Protein AF-A0A453HMC5-F1 (afdb_monomer_lite)

Radius of gyration: 31.73 Å; chains: 1; bounding box: 63×21×101 Å

InterPro domains:
  IPR004320 Protein BPS1, chloroplastic [PF03087] (69-125)

Organism: Aegilops tauschii subsp. strangulata (NCBI:txid200361)

Foldseek 3Di:
DDDPPPVVVVVVVVVVVVVVVLVVPLPPDDDDDDPPPPPDDQPPLNVLVVVLCVQCPDPPQDPVSVVVSVVSVVVSVVVVVVVCPDVVVCVVVVVVVVVVVVVVVSVVVSVVVVVVVVVVVVVVVD

Secondary structure (DSSP, 8-state):
-----HHHHHHHHHHHHHHHHHHHHS------PPP-----S--HHHHHHHHHHHHHT-TT--HHHHHHHHHHHHHHHHHHHHHHHSHHHHHHHHHHHHHHHHHHHHHHHHHHHHHHHHHHHHHHT-

Structure (mmCIF, N/CA/C/O backbone):
data_AF-A0A453HMC5-F1
#
_entry.id   AF-A0A453HMC5-F1
#
loop_
_atom_site.group_PDB
_atom_site.id
_atom_site.type_symbol
_atom_site.label_atom_id
_atom_site.label_alt_id
_atom_site.label_comp_id
_atom_site.label_asym_id
_atom_site.label_entity_id
_atom_site.label_seq_id
_atom_site.pdbx_PDB_ins_code
_atom_site.Cartn_x
_atom_site.Cartn_y
_atom_site.Cartn_z
_atom_site.occupancy
_atom_site.B_iso_or_eq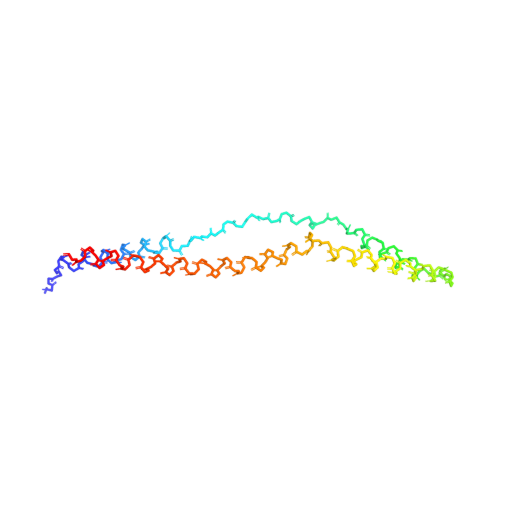uiv
_atom_site.auth_seq_id
_atom_site.auth_comp_id
_atom_site.auth_asym_id
_atom_site.auth_atom_id
_atom_site.pdbx_PDB_model_num
ATOM 1 N N . CYS A 1 1 ? -5.272 -11.423 75.344 1.00 33.03 1 CYS A N 1
ATOM 2 C CA . CYS A 1 1 ? -5.968 -12.220 74.315 1.00 33.03 1 CYS A CA 1
ATOM 3 C C . CYS A 1 1 ? -6.991 -11.338 73.609 1.00 33.03 1 CYS A C 1
ATOM 5 O O . CYS A 1 1 ? -8.033 -11.097 74.206 1.00 33.03 1 CYS A O 1
ATOM 7 N N . PRO A 1 2 ? -6.722 -10.794 72.411 1.00 40.19 2 PRO A N 1
ATOM 8 C CA . PRO A 1 2 ? -7.767 -10.154 71.633 1.00 40.19 2 PRO A CA 1
ATOM 9 C C . PRO A 1 2 ? -8.542 -11.243 70.887 1.00 40.19 2 PRO A C 1
ATOM 11 O O . PRO A 1 2 ? -7.987 -12.004 70.096 1.00 40.19 2 PRO A O 1
ATOM 14 N N . SER A 1 3 ? -9.824 -11.350 71.208 1.00 39.25 3 SER A N 1
ATOM 15 C CA . SER A 1 3 ? -10.801 -12.182 70.520 1.00 39.25 3 SER A CA 1
ATOM 16 C C . SER A 1 3 ? -11.011 -11.641 69.107 1.00 39.25 3 SER A C 1
ATOM 18 O O . SER A 1 3 ? -11.716 -10.650 68.917 1.00 39.25 3 SER A O 1
ATOM 20 N N . PHE A 1 4 ? -10.387 -12.277 68.116 1.00 41.31 4 PHE A N 1
ATOM 21 C CA . PHE A 1 4 ? -10.741 -12.078 66.715 1.00 41.31 4 PHE A CA 1
ATOM 22 C C . PHE A 1 4 ? -12.155 -12.623 66.501 1.00 41.31 4 PHE A C 1
ATOM 24 O O . PHE A 1 4 ? -12.376 -13.832 66.452 1.00 41.31 4 PHE A O 1
ATOM 31 N N . SER A 1 5 ? -13.128 -11.717 66.440 1.00 40.84 5 SER A N 1
ATOM 32 C CA . SER A 1 5 ? -14.513 -12.039 66.122 1.00 40.84 5 SER A CA 1
ATOM 33 C C . SER A 1 5 ? -14.594 -12.657 64.720 1.00 40.84 5 SER A C 1
ATOM 35 O O . SER A 1 5 ? -14.326 -11.997 63.717 1.00 40.84 5 SER A O 1
ATOM 37 N N . LEU A 1 6 ? -15.019 -13.923 64.670 1.00 43.66 6 LEU A N 1
ATOM 38 C CA . LEU A 1 6 ? -15.327 -14.728 63.480 1.00 43.66 6 LEU A CA 1
ATOM 39 C C . LEU A 1 6 ? -16.072 -13.988 62.332 1.00 43.66 6 LEU A C 1
ATOM 41 O O . LEU A 1 6 ? -15.731 -14.238 61.174 1.00 43.66 6 LEU A O 1
ATOM 45 N N . PRO A 1 7 ? -17.018 -13.051 62.580 1.00 50.06 7 PRO A N 1
ATOM 46 C CA . PRO A 1 7 ? -17.697 -12.325 61.496 1.00 50.06 7 PRO A CA 1
ATOM 47 C C . PRO A 1 7 ? -16.800 -11.391 60.662 1.00 50.06 7 PRO A C 1
ATOM 49 O O . PRO A 1 7 ? -17.154 -11.074 59.525 1.00 50.06 7 PRO A O 1
ATOM 52 N N . SER A 1 8 ? -15.645 -10.956 61.175 1.00 42.94 8 SER A N 1
ATOM 53 C CA . SER A 1 8 ? -14.730 -10.082 60.421 1.00 42.94 8 SER A CA 1
ATOM 54 C C . SER A 1 8 ? -13.989 -10.848 59.324 1.00 42.94 8 SER A C 1
ATOM 56 O O . SER A 1 8 ? -13.841 -10.349 58.212 1.00 42.94 8 SER A O 1
ATOM 58 N N . LEU A 1 9 ? -13.615 -12.101 59.605 1.00 43.31 9 LEU A N 1
ATOM 59 C CA . LEU A 1 9 ? -12.899 -12.958 58.661 1.00 43.31 9 LEU A CA 1
ATOM 60 C C . LEU A 1 9 ? -13.786 -13.339 57.463 1.00 43.31 9 LEU A C 1
ATOM 62 O O . LEU A 1 9 ? -13.317 -13.379 56.333 1.00 43.31 9 LEU A O 1
ATOM 66 N N . GLN A 1 10 ? -15.086 -13.565 57.688 1.00 48.84 10 GLN A N 1
ATOM 67 C CA . GLN A 1 10 ? -16.043 -13.869 56.615 1.00 48.84 10 GLN A CA 1
ATOM 68 C C . GLN A 1 10 ? -16.266 -12.687 55.666 1.00 48.84 10 GLN A C 1
ATOM 70 O O . GLN A 1 10 ? -16.338 -12.897 54.457 1.00 48.84 10 GLN A O 1
ATOM 75 N N . LYS A 1 11 ? -16.331 -11.450 56.179 1.00 53.09 11 LYS A N 1
ATOM 76 C CA . LYS A 1 11 ? -16.419 -10.248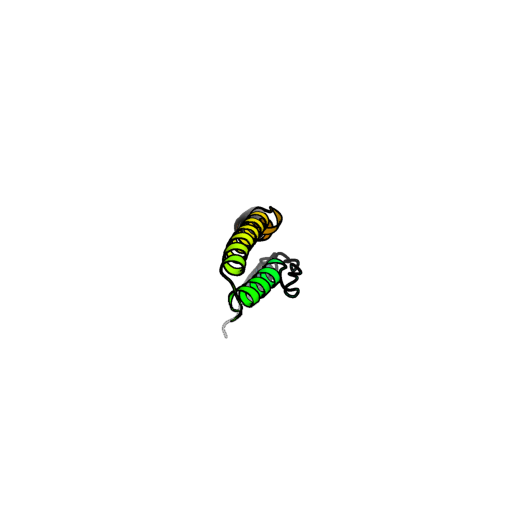 55.331 1.00 53.09 11 LYS A CA 1
ATOM 77 C C . LYS A 1 11 ? -15.175 -10.070 54.467 1.00 53.09 11 LYS A C 1
ATOM 79 O O . LYS A 1 11 ? -15.291 -9.743 53.290 1.00 53.09 11 LYS A O 1
ATOM 84 N N . GLU A 1 12 ? -14.004 -10.324 55.038 1.00 42.44 12 GLU A N 1
ATOM 85 C CA . GLU A 1 12 ? -12.728 -10.188 54.338 1.00 42.44 12 GLU A CA 1
ATOM 86 C C . GLU A 1 12 ? -12.549 -11.276 53.269 1.00 42.44 12 GLU A C 1
ATOM 88 O O . GLU A 1 12 ? -12.167 -10.971 52.143 1.00 42.44 12 GLU A O 1
ATOM 93 N N . ILE A 1 13 ? -12.951 -12.520 53.562 1.00 52.16 13 ILE A N 1
ATOM 94 C CA . ILE A 1 13 ? -12.958 -13.632 52.597 1.00 52.16 13 ILE A CA 1
ATOM 95 C C . ILE A 1 13 ? -13.937 -13.364 51.450 1.00 52.16 13 ILE A C 1
ATOM 97 O O . ILE A 1 13 ? -13.576 -13.583 50.296 1.00 52.16 13 ILE A O 1
ATOM 101 N N . LEU A 1 14 ? -15.147 -12.864 51.726 1.00 54.09 14 LEU A N 1
ATOM 102 C CA . LEU A 1 14 ? -16.108 -12.536 50.669 1.00 54.09 14 LEU A CA 1
ATOM 103 C C . LEU A 1 14 ? -15.620 -11.380 49.794 1.00 54.09 14 LEU A C 1
ATOM 105 O O . LEU A 1 14 ? -15.704 -11.491 48.577 1.00 54.09 14 LEU A O 1
ATOM 109 N N . HIS A 1 15 ? -15.036 -10.326 50.372 1.00 54.38 15 HIS A N 1
ATOM 110 C CA . HIS A 1 15 ? -14.463 -9.220 49.598 1.00 54.38 15 HIS A CA 1
ATOM 111 C C . HIS A 1 15 ? -13.282 -9.683 48.728 1.00 54.38 15 HIS A C 1
ATOM 113 O O . HIS A 1 15 ? -13.151 -9.282 47.570 1.00 54.38 15 HIS A O 1
ATOM 119 N N . HIS A 1 16 ? -12.445 -10.585 49.251 1.00 45.53 16 HIS A N 1
ATOM 120 C CA . HIS A 1 16 ? -11.308 -11.118 48.507 1.00 45.53 16 HIS A CA 1
ATOM 121 C C . HIS A 1 16 ? -11.730 -12.098 47.400 1.00 45.53 16 HIS A C 1
ATOM 123 O O . HIS A 1 16 ? -11.128 -12.087 46.325 1.00 45.53 16 HIS A O 1
ATOM 129 N N . GLN A 1 17 ? -12.785 -12.890 47.631 1.00 45.47 17 GLN A N 1
ATOM 130 C CA . GLN A 1 17 ? -13.385 -13.802 46.648 1.00 45.47 17 GLN A CA 1
ATOM 131 C C . GLN A 1 17 ? -14.156 -13.051 45.553 1.00 45.47 17 GLN A C 1
ATOM 133 O O . GLN A 1 17 ? -14.003 -13.386 44.380 1.00 45.47 17 GLN A O 1
ATOM 138 N N . LEU A 1 18 ? -14.897 -11.990 45.898 1.00 52.06 18 LEU A N 1
ATOM 139 C CA . LEU A 1 18 ? -15.551 -11.108 44.924 1.00 52.06 18 LEU A CA 1
ATOM 140 C C . LEU A 1 18 ? -14.499 -10.408 44.053 1.00 52.06 18 LEU A C 1
ATOM 142 O O . LEU A 1 18 ? -14.562 -10.479 42.833 1.00 52.06 18 LEU A O 1
ATOM 146 N N . SER A 1 19 ? -13.453 -9.841 44.668 1.00 48.00 19 SER A N 1
ATOM 147 C CA . SER A 1 19 ? -12.324 -9.216 43.959 1.00 48.00 19 SER A CA 1
ATOM 148 C C . SER A 1 19 ? -11.549 -10.200 43.068 1.00 48.00 19 SER A C 1
ATOM 150 O O . SER A 1 19 ? -11.059 -9.824 42.001 1.00 48.00 19 SER A O 1
ATOM 152 N N . SER A 1 20 ? -11.425 -11.462 43.489 1.00 42.16 20 SER A N 1
ATOM 153 C CA . SER A 1 20 ? -10.806 -12.543 42.709 1.00 42.16 20 SER A CA 1
ATOM 154 C C . SER A 1 20 ? -11.661 -12.933 41.497 1.00 42.16 20 SER A C 1
ATOM 156 O O . SER A 1 20 ? -11.134 -13.071 40.393 1.00 42.16 20 SER A O 1
ATOM 158 N N . SER A 1 21 ? -12.981 -13.040 41.681 1.00 43.56 21 SER A N 1
ATOM 159 C CA . SER A 1 21 ? -13.931 -13.387 40.618 1.00 43.56 21 SER A CA 1
ATOM 160 C C . SER A 1 21 ? -14.127 -12.246 39.611 1.00 43.56 21 SER A C 1
ATOM 162 O O . SER A 1 21 ? -14.174 -12.506 38.412 1.00 43.56 21 SER A O 1
ATOM 164 N N . ILE A 1 22 ? -14.144 -10.989 40.074 1.00 48.75 22 ILE A N 1
ATOM 165 C CA . ILE A 1 22 ? -14.183 -9.780 39.229 1.00 48.75 22 ILE A CA 1
ATOM 166 C C . ILE A 1 22 ? -12.916 -9.691 38.367 1.00 48.75 22 ILE A C 1
ATOM 168 O O . ILE A 1 22 ? -12.990 -9.419 37.171 1.00 48.75 22 ILE A O 1
ATOM 172 N N . ARG A 1 23 ? -11.739 -10.009 38.928 1.00 43.97 23 ARG A N 1
ATOM 173 C CA . ARG A 1 23 ? -10.489 -10.045 38.147 1.00 43.97 23 ARG A CA 1
ATOM 174 C C . ARG A 1 23 ? -10.446 -11.143 37.087 1.00 43.97 23 ARG A C 1
ATOM 176 O O . ARG A 1 23 ? -9.709 -10.986 36.122 1.00 43.97 23 ARG A O 1
ATOM 183 N N . ASN A 1 24 ? -11.184 -12.239 37.264 1.00 44.53 24 ASN A N 1
ATOM 184 C CA . ASN A 1 24 ? -11.115 -13.392 36.360 1.00 44.53 24 ASN A CA 1
ATOM 185 C C . ASN A 1 24 ? -11.987 -13.244 35.102 1.00 44.53 24 ASN A C 1
ATOM 187 O O . ASN A 1 24 ? -11.752 -13.939 34.120 1.00 44.53 24 ASN A O 1
ATOM 191 N N . MET A 1 25 ? -12.964 -12.332 35.107 1.00 48.91 25 MET A N 1
ATOM 192 C CA . MET A 1 25 ? -13.873 -12.111 33.971 1.00 48.91 25 MET A CA 1
ATOM 193 C C . MET A 1 25 ? -13.553 -10.836 33.172 1.00 48.91 25 MET A C 1
ATOM 195 O O . MET A 1 25 ? -14.005 -10.703 32.040 1.00 48.91 25 MET A O 1
ATOM 199 N N . ALA A 1 26 ? -12.734 -9.930 33.715 1.00 50.16 26 ALA A N 1
ATOM 200 C CA . ALA A 1 26 ? -12.445 -8.607 33.146 1.00 50.16 26 ALA A CA 1
ATOM 201 C C . ALA A 1 26 ? -11.441 -8.598 31.974 1.00 50.16 26 ALA A C 1
ATOM 203 O O . ALA A 1 26 ? -10.830 -7.574 31.681 1.00 50.16 26 ALA A O 1
ATOM 204 N N . CYS A 1 27 ? -11.217 -9.731 31.307 1.00 50.16 27 CYS A N 1
ATOM 205 C CA . CYS A 1 27 ? -10.357 -9.772 30.129 1.00 50.16 27 CYS A CA 1
ATOM 206 C C . CYS A 1 27 ? -11.023 -10.597 29.031 1.00 50.16 27 CYS A C 1
ATOM 208 O O . CYS A 1 27 ? -10.676 -11.752 28.781 1.00 50.16 27 CYS A O 1
ATOM 210 N N . HIS A 1 28 ? -12.005 -9.995 28.360 1.00 56.66 28 HIS A N 1
ATOM 211 C CA . HIS A 1 28 ? -12.499 -10.490 27.079 1.00 56.66 28 HIS A CA 1
ATOM 212 C C . HIS A 1 28 ? -11.424 -10.259 26.009 1.00 56.66 28 HIS A C 1
ATOM 214 O O . HIS A 1 28 ? -11.503 -9.343 25.196 1.00 56.66 28 HIS A O 1
ATOM 220 N N . GLN A 1 29 ? -10.371 -11.078 26.040 1.00 62.56 29 GLN A N 1
ATOM 221 C CA . GLN A 1 29 ? -9.290 -10.991 25.073 1.00 62.56 29 GLN A CA 1
ATOM 222 C C . GLN A 1 29 ? -9.792 -11.476 23.711 1.00 62.56 29 GLN A C 1
ATOM 224 O O . GLN A 1 29 ? -10.172 -12.637 23.533 1.00 62.56 29 GLN A O 1
ATOM 229 N N . ARG A 1 30 ? -9.810 -10.567 22.736 1.00 67.38 30 ARG A N 1
ATOM 230 C CA . ARG A 1 30 ? -10.218 -10.862 21.366 1.00 67.38 30 ARG A CA 1
ATOM 231 C C . ARG A 1 30 ? -9.171 -11.772 20.722 1.00 67.38 30 ARG A C 1
ATOM 233 O O . ARG A 1 30 ? -7.985 -11.452 20.694 1.00 67.38 30 ARG A O 1
ATOM 240 N N . SER A 1 31 ? -9.5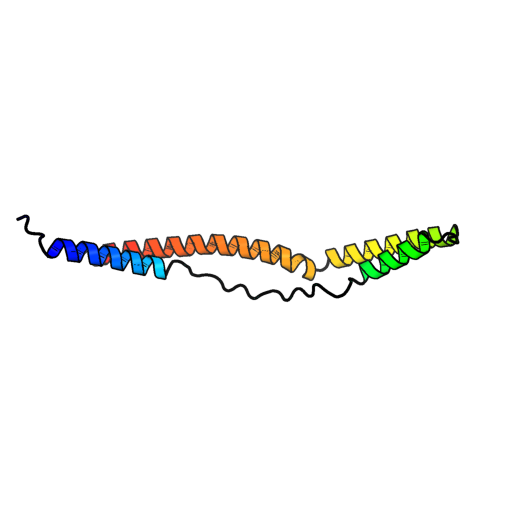84 -12.936 20.226 1.00 63.34 31 SER A N 1
ATOM 241 C CA . SER A 1 31 ? -8.672 -13.837 19.518 1.00 63.34 31 SER A CA 1
ATOM 242 C C . SER A 1 31 ? -8.326 -13.238 18.154 1.00 63.34 31 SER A C 1
ATOM 244 O O . SER A 1 31 ? -9.165 -13.204 17.256 1.00 63.34 31 SER A O 1
ATOM 246 N N . ALA A 1 32 ? -7.092 -12.767 17.986 1.00 58.25 32 ALA A N 1
ATOM 247 C CA . ALA A 1 32 ? -6.583 -12.350 16.688 1.00 58.25 32 ALA A CA 1
ATOM 248 C C . ALA A 1 32 ? -6.224 -13.596 15.864 1.00 58.25 32 ALA A C 1
ATOM 250 O O . ALA A 1 32 ? -5.268 -14.309 16.173 1.00 58.25 32 ALA A O 1
ATOM 251 N N . SER A 1 33 ? -6.979 -13.884 14.805 1.00 60.72 33 SER A N 1
ATOM 252 C CA . SER A 1 33 ? -6.537 -14.851 13.799 1.00 60.72 33 SER A CA 1
ATOM 253 C C . SER A 1 33 ? -5.344 -14.261 13.044 1.00 60.72 33 SER A C 1
ATOM 255 O O . SER A 1 33 ? -5.479 -13.217 12.404 1.00 60.72 33 SER A O 1
ATOM 257 N N . LEU A 1 34 ? -4.189 -14.929 13.135 1.00 57.19 34 LEU A N 1
ATOM 258 C CA . LEU A 1 34 ? -2.961 -14.590 12.411 1.00 57.19 34 LEU A CA 1
ATOM 259 C C . LEU A 1 34 ? -3.264 -14.335 10.927 1.00 57.19 34 LEU A C 1
ATOM 261 O O . LEU A 1 34 ? -3.797 -15.228 10.260 1.00 57.19 34 LEU A O 1
ATOM 265 N N . PRO A 1 35 ? -2.875 -13.182 10.358 1.00 57.03 35 PRO A N 1
ATOM 266 C CA . PRO A 1 35 ? -2.689 -13.132 8.929 1.00 57.03 35 PRO A CA 1
ATOM 267 C C . PRO A 1 35 ? -1.471 -14.003 8.625 1.00 57.03 35 PRO A C 1
ATOM 269 O O . PRO A 1 35 ? -0.357 -13.709 9.059 1.00 57.03 35 PRO A O 1
ATOM 272 N N . LEU A 1 36 ? -1.680 -15.079 7.868 1.00 49.78 36 LEU A N 1
ATOM 273 C CA . LEU A 1 36 ? -0.625 -15.631 7.027 1.00 49.78 36 LEU A CA 1
ATOM 274 C C . LEU A 1 36 ? -0.206 -14.502 6.091 1.00 49.78 36 LEU A C 1
ATOM 276 O O . LEU A 1 36 ? -0.823 -14.283 5.053 1.00 49.78 36 LEU A O 1
ATOM 280 N N . ILE A 1 37 ? 0.794 -13.730 6.500 1.00 52.31 37 ILE A N 1
ATOM 281 C CA . ILE A 1 37 ? 1.517 -12.876 5.578 1.00 52.31 37 ILE A CA 1
ATOM 282 C C . ILE A 1 37 ? 2.412 -13.834 4.795 1.00 52.31 37 ILE A C 1
ATOM 284 O O . ILE A 1 37 ? 3.294 -14.444 5.406 1.00 52.31 37 ILE A O 1
ATOM 288 N N . PRO A 1 38 ? 2.244 -14.005 3.474 1.00 48.41 38 PRO A N 1
ATOM 289 C CA . PRO A 1 38 ? 3.279 -14.631 2.681 1.00 48.41 38 PRO A CA 1
ATOM 290 C C . PRO A 1 38 ? 4.397 -13.594 2.529 1.00 48.41 38 PRO A C 1
ATOM 292 O O . PRO A 1 38 ? 4.533 -12.924 1.511 1.00 48.41 38 PRO A O 1
ATOM 295 N N . HIS A 1 39 ? 5.197 -13.423 3.578 1.00 60.34 39 HIS A N 1
ATOM 296 C CA . HIS A 1 39 ? 6.552 -12.929 3.423 1.00 60.34 39 HIS A CA 1
ATOM 297 C C . HIS A 1 39 ? 7.406 -14.140 3.067 1.00 60.34 39 HIS A C 1
ATOM 299 O O . HIS A 1 39 ? 7.808 -14.887 3.951 1.00 60.34 39 HIS A O 1
ATOM 305 N N . SER A 1 40 ? 7.592 -14.366 1.767 1.00 51.62 40 SER A N 1
ATOM 306 C CA . SER A 1 40 ? 8.788 -14.961 1.147 1.00 51.62 40 SER A CA 1
ATOM 307 C C . SER A 1 40 ? 8.414 -15.533 -0.219 1.00 51.62 40 SER A C 1
ATOM 309 O O . SER A 1 40 ? 8.258 -16.733 -0.428 1.00 51.62 40 SER A O 1
ATOM 311 N N . THR A 1 41 ? 8.178 -14.637 -1.159 1.00 50.16 41 THR A N 1
ATOM 312 C CA . THR A 1 41 ? 8.373 -14.860 -2.590 1.00 50.16 41 THR A CA 1
ATOM 313 C C . THR A 1 41 ? 8.590 -13.455 -3.111 1.00 50.16 41 THR A C 1
ATOM 315 O O . THR A 1 41 ? 7.745 -12.586 -2.915 1.00 50.16 41 THR A O 1
ATOM 318 N N . GLU A 1 42 ? 9.797 -13.192 -3.592 1.00 58.12 42 GLU A N 1
ATOM 319 C CA . GLU A 1 42 ? 10.229 -11.901 -4.118 1.00 58.12 42 GLU A CA 1
ATOM 320 C C . GLU A 1 42 ? 9.102 -11.256 -4.943 1.00 58.12 42 GLU A C 1
ATOM 322 O O . GLU A 1 42 ? 8.533 -11.892 -5.835 1.00 58.12 42 GLU A O 1
ATOM 327 N N . SER A 1 43 ? 8.703 -10.030 -4.584 1.00 77.12 43 SER A N 1
ATOM 328 C CA . SER A 1 43 ? 7.641 -9.332 -5.313 1.00 77.12 43 SER A CA 1
ATOM 329 C C . SER A 1 43 ? 8.064 -9.211 -6.773 1.00 77.12 43 SER A C 1
ATOM 331 O O . SER A 1 43 ? 9.210 -8.868 -7.051 1.00 77.12 43 SER A O 1
ATOM 333 N N . LYS A 1 44 ? 7.145 -9.446 -7.717 1.00 84.69 44 LYS A N 1
ATOM 334 C CA . LYS A 1 44 ? 7.407 -9.282 -9.158 1.00 84.69 44 LYS A CA 1
ATOM 335 C C . LYS A 1 44 ? 8.083 -7.934 -9.467 1.00 84.69 44 LYS A C 1
ATOM 337 O O . LYS A 1 44 ? 8.988 -7.878 -10.291 1.00 84.69 44 LYS A O 1
ATOM 342 N N . VAL A 1 45 ? 7.671 -6.882 -8.756 1.00 88.50 45 VAL A N 1
ATOM 343 C CA . VAL A 1 45 ? 8.238 -5.529 -8.852 1.00 88.50 45 VAL A CA 1
ATOM 344 C C . VAL A 1 45 ? 9.721 -5.503 -8.475 1.00 88.50 45 VAL A C 1
ATOM 346 O O . VAL A 1 45 ? 10.508 -4.848 -9.149 1.00 88.50 45 VAL A O 1
ATOM 349 N N . GLU A 1 46 ? 10.112 -6.231 -7.430 1.00 89.94 46 GLU A N 1
ATOM 350 C CA . GLU A 1 46 ? 11.498 -6.304 -6.955 1.00 89.94 46 GLU A CA 1
ATOM 351 C C . GLU A 1 46 ? 12.393 -6.978 -8.005 1.00 89.94 46 GLU A C 1
ATOM 353 O O . GLU A 1 46 ? 13.430 -6.436 -8.380 1.00 89.94 46 GLU A O 1
ATOM 358 N N . VAL A 1 47 ? 11.930 -8.097 -8.576 1.00 91.25 47 VAL A N 1
ATOM 359 C CA . VAL A 1 47 ? 12.633 -8.816 -9.654 1.00 91.25 47 VAL A CA 1
ATOM 360 C C . VAL A 1 47 ? 12.820 -7.921 -10.884 1.00 91.25 47 VAL A C 1
ATOM 362 O O . VAL A 1 47 ? 13.903 -7.871 -11.476 1.00 91.25 47 VAL A O 1
ATOM 365 N N . GLU A 1 48 ? 11.770 -7.199 -11.287 1.00 92.50 48 GLU A N 1
ATOM 366 C CA . GLU A 1 48 ? 11.820 -6.275 -12.425 1.00 92.50 48 GLU A CA 1
ATOM 367 C C . GLU A 1 48 ? 12.787 -5.110 -12.172 1.00 92.50 48 GLU A C 1
ATOM 369 O O . GLU A 1 48 ? 13.538 -4.730 -13.079 1.00 92.50 48 GLU A O 1
ATOM 374 N N . LEU A 1 49 ? 12.836 -4.595 -10.939 1.00 94.06 49 LEU A N 1
ATOM 375 C CA . LEU A 1 49 ? 13.736 -3.520 -10.531 1.00 94.06 49 LEU A CA 1
ATOM 376 C C . LEU A 1 49 ? 15.202 -3.977 -10.496 1.00 94.06 49 LEU A C 1
ATOM 378 O O . LEU A 1 49 ? 16.068 -3.305 -11.059 1.00 94.06 49 LEU A O 1
ATOM 382 N N . GLN A 1 50 ? 15.480 -5.145 -9.914 1.00 94.12 50 GLN A N 1
ATOM 383 C CA . GLN A 1 50 ? 16.815 -5.752 -9.865 1.00 94.12 50 GLN A CA 1
ATOM 384 C C . GLN A 1 50 ? 17.342 -6.054 -11.280 1.00 94.12 50 GLN A C 1
ATOM 386 O O . GLN A 1 50 ? 18.501 -5.775 -11.621 1.00 94.12 50 GLN A O 1
ATOM 391 N N . GLY A 1 51 ? 16.473 -6.586 -12.146 1.00 93.75 51 GLY A N 1
ATOM 392 C CA . GLY A 1 51 ? 16.784 -6.841 -13.550 1.00 93.75 51 GLY A CA 1
ATOM 393 C C . GLY A 1 51 ? 17.056 -5.553 -14.329 1.00 93.75 51 GLY A C 1
ATOM 394 O O . GLY A 1 51 ? 17.999 -5.491 -15.122 1.00 93.75 51 GLY A O 1
ATOM 395 N N . LEU A 1 52 ? 16.272 -4.501 -14.081 1.00 94.94 52 LEU A N 1
ATOM 396 C CA . LEU A 1 52 ? 16.506 -3.182 -14.660 1.00 94.94 52 LEU A CA 1
ATOM 397 C C . LEU A 1 52 ? 17.852 -2.608 -14.208 1.00 94.94 52 LEU A C 1
ATOM 399 O O . LEU A 1 52 ? 18.641 -2.206 -15.063 1.00 94.94 52 LEU A O 1
ATOM 403 N N . GLN A 1 53 ? 18.132 -2.628 -12.903 1.00 94.69 53 GLN A N 1
ATOM 404 C CA . GLN A 1 53 ? 19.388 -2.152 -12.321 1.00 94.69 53 GLN A CA 1
ATOM 405 C C . GLN A 1 53 ? 20.592 -2.841 -12.974 1.00 94.69 53 GLN A C 1
ATOM 407 O O . GLN A 1 53 ? 21.525 -2.179 -13.419 1.00 94.69 53 GLN A O 1
ATOM 412 N N . THR A 1 54 ? 20.534 -4.163 -13.130 1.00 95.50 54 THR A N 1
ATOM 413 C CA . THR A 1 54 ? 21.607 -4.941 -13.765 1.00 95.50 54 THR A CA 1
ATOM 414 C C . THR A 1 54 ? 21.843 -4.517 -15.217 1.00 95.50 54 THR A C 1
ATOM 416 O O . THR A 1 54 ? 22.987 -4.358 -15.643 1.00 95.50 54 THR A O 1
ATOM 419 N N . ARG A 1 55 ? 20.769 -4.290 -15.988 1.00 94.00 55 ARG A N 1
ATOM 420 C CA . ARG A 1 55 ? 20.874 -3.861 -17.392 1.00 94.00 55 ARG A CA 1
ATOM 421 C C . ARG A 1 55 ? 21.482 -2.467 -17.534 1.00 94.00 55 ARG A C 1
ATOM 423 O O . ARG A 1 55 ? 22.335 -2.278 -18.397 1.00 94.00 55 ARG A O 1
ATOM 430 N N . ILE A 1 56 ? 21.066 -1.508 -16.704 1.00 92.88 56 ILE A N 1
ATOM 431 C CA . ILE A 1 56 ? 21.567 -0.124 -16.776 1.00 92.88 56 ILE A CA 1
ATOM 432 C C . ILE A 1 56 ? 22.973 0.024 -16.183 1.00 92.88 56 ILE A C 1
ATOM 434 O O . ILE A 1 56 ? 23.735 0.872 -16.629 1.00 92.88 56 ILE A O 1
ATOM 438 N N . SER A 1 57 ? 23.349 -0.809 -15.211 1.00 94.25 57 SER A N 1
ATOM 439 C CA . SER A 1 57 ? 24.699 -0.814 -14.635 1.00 94.25 57 SER A CA 1
ATOM 440 C C . SER A 1 57 ? 25.724 -1.551 -15.502 1.00 94.25 57 SER A C 1
ATOM 442 O O . SER A 1 57 ? 26.909 -1.549 -15.169 1.00 94.25 57 SER A O 1
ATOM 444 N N . SER A 1 58 ? 25.301 -2.177 -16.605 1.00 94.38 58 SER A N 1
ATOM 445 C CA . SER A 1 58 ? 26.219 -2.859 -17.515 1.00 94.38 58 SER A CA 1
ATOM 446 C C . SER A 1 58 ? 27.214 -1.870 -18.145 1.00 94.38 58 SER A C 1
ATOM 448 O O . SER A 1 58 ? 26.787 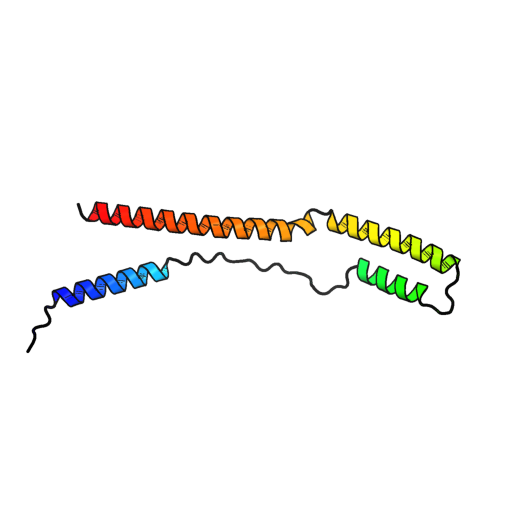-0.860 -18.709 1.00 94.38 58 SER A O 1
ATOM 450 N N . PRO A 1 59 ? 28.526 -2.179 -18.174 1.00 91.56 59 PRO A N 1
ATOM 451 C CA . PRO A 1 59 ? 29.525 -1.375 -18.887 1.00 91.56 59 PRO A CA 1
ATOM 452 C C . PRO A 1 59 ? 29.247 -1.240 -20.391 1.00 91.56 59 PRO A C 1
ATOM 454 O O . PRO A 1 59 ? 29.763 -0.335 -21.039 1.00 91.56 59 PRO A O 1
ATOM 457 N N . SER A 1 60 ? 28.451 -2.153 -20.955 1.00 93.69 60 SER A N 1
ATOM 458 C CA . SER A 1 60 ? 28.046 -2.150 -22.363 1.00 93.69 60 SER A CA 1
ATOM 459 C C . SER A 1 60 ? 26.736 -1.401 -22.620 1.00 93.69 60 SER A C 1
ATOM 461 O O . SER A 1 60 ? 26.202 -1.484 -23.727 1.00 93.69 60 SER A O 1
ATOM 463 N N . ALA A 1 61 ? 26.154 -0.756 -21.606 1.00 94.06 61 ALA A N 1
ATOM 464 C CA . ALA A 1 61 ? 24.878 -0.083 -21.758 1.00 94.06 61 ALA A CA 1
ATOM 465 C C . ALA A 1 61 ? 25.001 1.087 -22.740 1.00 94.06 61 ALA A C 1
ATOM 467 O O . ALA A 1 61 ? 25.880 1.942 -22.639 1.00 94.06 61 ALA A O 1
ATOM 468 N N . THR A 1 62 ? 24.094 1.110 -23.710 1.00 96.00 62 THR A N 1
ATOM 469 C CA . THR A 1 62 ? 24.042 2.156 -24.733 1.00 96.00 62 THR A CA 1
ATOM 470 C C . THR A 1 62 ? 23.030 3.231 -24.347 1.00 96.00 62 THR A C 1
ATOM 472 O O . THR A 1 62 ? 22.216 3.039 -23.442 1.00 96.00 62 THR A O 1
ATOM 475 N N . ILE A 1 63 ? 23.029 4.356 -25.066 1.00 95.38 63 ILE A N 1
ATOM 476 C CA . ILE A 1 63 ? 21.999 5.396 -24.912 1.00 95.38 63 ILE A CA 1
ATOM 477 C C . ILE A 1 63 ? 20.595 4.803 -25.108 1.00 95.38 63 ILE A C 1
ATOM 479 O O . ILE A 1 63 ? 19.693 5.102 -24.333 1.00 95.38 63 ILE A O 1
ATOM 483 N N . ASP A 1 64 ? 20.426 3.906 -26.082 1.00 95.81 64 ASP A N 1
ATOM 484 C CA . ASP A 1 64 ? 19.156 3.219 -26.329 1.00 95.81 64 ASP A CA 1
ATOM 485 C C . ASP A 1 64 ? 18.738 2.345 -25.133 1.00 95.81 64 ASP A C 1
ATOM 487 O O . ASP A 1 64 ? 17.605 2.428 -24.656 1.00 95.81 64 ASP A O 1
ATOM 491 N N . THR A 1 65 ? 19.689 1.606 -24.550 1.00 93.56 65 THR A N 1
ATOM 492 C CA . THR A 1 65 ? 19.475 0.827 -23.318 1.00 93.56 65 THR A CA 1
ATOM 493 C C . THR A 1 65 ? 19.037 1.714 -22.150 1.00 93.56 65 THR A C 1
ATOM 495 O O . THR A 1 65 ? 18.151 1.328 -21.388 1.00 93.56 65 THR A O 1
ATOM 498 N N . MET A 1 66 ? 19.616 2.910 -22.018 1.00 94.31 66 MET A N 1
ATOM 499 C CA . MET A 1 66 ? 19.258 3.873 -20.971 1.00 94.31 66 MET A CA 1
ATOM 500 C C . MET A 1 66 ? 17.857 4.453 -21.186 1.00 94.31 66 MET A C 1
ATOM 502 O O . MET A 1 66 ? 17.059 4.496 -20.250 1.00 94.31 66 MET A O 1
ATOM 506 N N . CYS A 1 67 ? 17.516 4.836 -22.420 1.00 95.62 67 CYS A N 1
ATOM 507 C CA . CYS A 1 67 ? 16.175 5.303 -22.775 1.00 95.62 67 CYS A CA 1
ATOM 508 C C . CYS A 1 67 ? 15.111 4.220 -22.538 1.00 95.62 67 CYS A C 1
ATOM 510 O O . CYS A 1 67 ? 14.049 4.509 -21.983 1.00 95.62 67 CYS A O 1
ATOM 512 N N . GLY A 1 68 ? 15.407 2.971 -22.909 1.00 95.69 68 GLY A N 1
ATOM 513 C CA . GLY A 1 68 ? 14.567 1.816 -22.595 1.00 95.69 68 GLY A CA 1
ATOM 514 C C . GLY A 1 68 ? 14.419 1.605 -21.088 1.00 95.69 68 GLY A C 1
ATOM 515 O O . GLY A 1 68 ? 13.310 1.397 -20.605 1.00 95.69 68 GLY A O 1
ATOM 516 N N . GLY A 1 69 ? 15.510 1.752 -20.333 1.00 95.62 69 GLY A N 1
ATOM 517 C CA . GLY A 1 69 ? 15.500 1.642 -18.878 1.00 95.62 69 GLY A CA 1
ATOM 518 C C . GLY A 1 69 ? 14.615 2.683 -18.188 1.00 95.62 69 GLY A C 1
ATOM 519 O O . GLY A 1 69 ? 13.858 2.331 -17.287 1.00 95.62 69 GLY A O 1
ATOM 520 N N . LEU A 1 70 ? 14.640 3.940 -18.644 1.00 95.69 70 LEU A N 1
ATOM 521 C CA . LEU A 1 70 ? 13.754 4.996 -18.135 1.00 95.69 70 LEU A CA 1
ATOM 522 C C . LEU A 1 70 ? 12.276 4.709 -18.429 1.00 95.69 70 LEU A C 1
ATOM 524 O O . LEU A 1 70 ? 11.423 4.966 -17.581 1.00 95.69 70 LEU A O 1
ATOM 528 N N . ARG A 1 71 ? 11.968 4.148 -19.604 1.00 96.19 71 ARG A N 1
ATOM 529 C CA . ARG A 1 71 ? 10.603 3.723 -19.945 1.00 96.19 71 ARG A CA 1
ATOM 530 C C . ARG A 1 71 ? 10.129 2.598 -19.028 1.00 96.19 71 ARG A C 1
ATOM 532 O O . ARG A 1 71 ? 9.086 2.741 -18.404 1.00 96.19 71 ARG A O 1
ATOM 539 N N . SER A 1 72 ? 10.937 1.546 -18.881 1.00 95.19 72 SER A N 1
ATOM 540 C CA . SER A 1 72 ? 10.638 0.435 -17.972 1.00 95.19 72 SER A CA 1
ATOM 541 C C . SER A 1 72 ? 10.492 0.891 -16.522 1.00 95.19 72 SER A C 1
ATOM 543 O O . SER A 1 72 ? 9.666 0.352 -15.797 1.00 95.19 72 SER A O 1
ATOM 545 N N . LEU A 1 73 ? 11.259 1.896 -16.091 1.00 95.88 73 LEU A N 1
ATOM 546 C CA . LEU A 1 73 ? 11.093 2.485 -14.767 1.00 95.88 73 LEU A CA 1
ATOM 547 C C . LEU A 1 73 ? 9.709 3.131 -14.614 1.00 95.88 73 LEU A C 1
ATOM 549 O O . LEU A 1 73 ? 9.055 2.913 -13.599 1.00 95.88 73 LEU A O 1
ATOM 553 N N . GLY A 1 74 ? 9.245 3.872 -15.624 1.00 95.38 74 GLY A N 1
ATOM 554 C CA . GLY A 1 74 ? 7.882 4.409 -15.663 1.00 95.38 74 GLY A CA 1
ATOM 555 C C . GLY A 1 74 ? 6.817 3.317 -15.525 1.00 95.38 74 GLY A C 1
ATOM 556 O O . GLY A 1 74 ? 5.931 3.441 -14.683 1.00 95.38 74 GLY A O 1
ATOM 557 N N . ASP A 1 75 ? 6.960 2.218 -16.268 1.00 94.44 75 ASP A N 1
ATOM 558 C CA . ASP A 1 75 ? 6.030 1.079 -16.220 1.00 94.44 75 ASP A CA 1
ATOM 559 C C . ASP A 1 75 ? 6.003 0.405 -14.829 1.00 94.44 75 ASP A C 1
ATOM 561 O O . ASP A 1 75 ? 4.938 0.041 -14.316 1.00 94.44 75 ASP A O 1
ATOM 565 N N . ILE A 1 76 ? 7.169 0.281 -14.179 1.00 94.25 76 ILE A N 1
ATOM 566 C CA . ILE A 1 76 ? 7.293 -0.231 -12.805 1.00 94.25 76 ILE A CA 1
ATOM 567 C C . ILE A 1 76 ? 6.578 0.699 -11.816 1.00 94.25 76 ILE A C 1
ATOM 569 O O . ILE A 1 76 ? 5.814 0.223 -10.976 1.00 94.25 76 ILE A O 1
ATOM 573 N N . TYR A 1 77 ? 6.771 2.018 -11.922 1.00 93.25 77 TYR A N 1
ATOM 574 C CA . TYR A 1 77 ? 6.076 2.983 -11.062 1.00 93.25 77 TYR A CA 1
ATOM 575 C C . TYR A 1 77 ? 4.555 2.922 -11.235 1.00 93.25 77 TYR A C 1
ATOM 577 O O . TYR A 1 77 ? 3.840 2.909 -10.234 1.00 93.25 77 TYR A O 1
ATOM 585 N N . SER A 1 78 ? 4.056 2.816 -12.469 1.00 92.31 78 SER A N 1
ATOM 586 C CA . SER A 1 78 ? 2.623 2.626 -12.727 1.00 92.31 78 SER A CA 1
ATOM 587 C C . SER A 1 78 ? 2.092 1.328 -12.115 1.00 92.31 78 SER A C 1
ATOM 589 O O . SER A 1 78 ? 1.010 1.317 -11.533 1.00 92.31 78 SER A O 1
ATOM 591 N N . SER A 1 79 ? 2.874 0.247 -12.166 1.00 88.94 79 SER A N 1
ATOM 592 C CA . SER A 1 79 ? 2.509 -1.029 -11.537 1.00 88.94 79 SER A CA 1
ATOM 593 C C . SER A 1 79 ? 2.449 -0.922 -10.006 1.00 88.94 79 SER A C 1
ATOM 595 O O . SER A 1 79 ? 1.548 -1.472 -9.375 1.00 88.94 79 SER A O 1
ATOM 597 N N . ILE A 1 80 ? 3.377 -0.185 -9.385 1.00 87.69 80 ILE A N 1
ATOM 598 C CA . ILE A 1 80 ? 3.350 0.094 -7.939 1.00 87.69 80 ILE A CA 1
ATOM 599 C C . ILE A 1 80 ? 2.125 0.932 -7.572 1.00 87.69 80 ILE A C 1
ATOM 601 O O . ILE A 1 80 ? 1.472 0.645 -6.570 1.00 87.69 80 ILE A O 1
ATOM 605 N N . GLU A 1 81 ? 1.798 1.950 -8.366 1.00 87.12 81 GLU A N 1
ATOM 606 C CA . GLU A 1 81 ? 0.611 2.779 -8.155 1.00 87.12 81 GLU A CA 1
ATOM 607 C C . GLU A 1 81 ? -0.675 1.945 -8.236 1.00 87.12 81 GLU A C 1
ATOM 609 O O . GLU A 1 81 ? -1.527 2.043 -7.349 1.00 87.12 81 GLU A O 1
ATOM 614 N N . GLU A 1 82 ? -0.781 1.053 -9.226 1.00 87.00 82 GLU A N 1
ATOM 615 C CA . GLU A 1 82 ? -1.892 0.108 -9.347 1.00 87.00 82 GLU A CA 1
ATOM 616 C C . GLU A 1 82 ? -1.995 -0.774 -8.096 1.00 87.00 82 GLU A C 1
ATOM 618 O O . GLU A 1 82 ? -3.053 -0.819 -7.461 1.00 87.00 82 GLU A O 1
ATOM 623 N N . ILE A 1 83 ? -0.882 -1.385 -7.669 1.00 83.62 83 ILE A N 1
ATOM 624 C CA . ILE A 1 83 ? -0.789 -2.169 -6.429 1.00 83.62 83 ILE A CA 1
ATOM 625 C C . ILE A 1 83 ? -1.256 -1.326 -5.238 1.00 83.62 83 ILE A C 1
ATOM 627 O O . ILE A 1 83 ? -2.142 -1.738 -4.498 1.00 83.62 83 ILE A O 1
ATOM 631 N N . MET A 1 84 ? -0.743 -0.119 -5.039 1.00 78.31 84 MET A N 1
ATOM 632 C CA . MET A 1 84 ? -1.154 0.734 -3.920 1.00 78.31 84 MET A CA 1
ATOM 633 C C . MET A 1 84 ? -2.627 1.164 -3.979 1.00 78.31 84 MET A C 1
ATOM 635 O O . MET A 1 84 ? -3.256 1.401 -2.941 1.00 78.31 84 MET A O 1
ATOM 639 N N . SER A 1 85 ? -3.197 1.257 -5.178 1.00 77.50 85 SER A N 1
ATOM 640 C CA . SER A 1 85 ? -4.606 1.583 -5.377 1.00 77.50 85 SER A CA 1
ATOM 641 C C . SER A 1 85 ? -5.542 0.413 -5.045 1.00 77.50 85 SER A C 1
ATOM 643 O O . SER A 1 85 ? -6.691 0.655 -4.662 1.00 77.50 85 SER A O 1
ATOM 645 N N . LEU A 1 86 ? -5.054 -0.835 -5.114 1.00 77.06 86 LEU A N 1
ATOM 646 C CA . LEU A 1 86 ? -5.861 -2.026 -4.864 1.00 77.06 86 LEU A CA 1
ATOM 647 C C . LEU A 1 86 ? -6.450 -2.011 -3.440 1.00 77.06 86 LEU A C 1
ATOM 649 O O . LEU A 1 86 ? -5.711 -1.885 -2.455 1.00 77.06 86 LEU A O 1
ATOM 653 N N . PRO A 1 87 ? -7.772 -2.233 -3.292 1.00 63.25 87 PRO A N 1
ATOM 654 C CA . PRO A 1 87 ? -8.436 -2.279 -1.991 1.00 63.25 87 PRO A CA 1
ATOM 655 C C . PRO A 1 87 ? -7.772 -3.270 -1.036 1.00 63.25 87 PRO A C 1
AT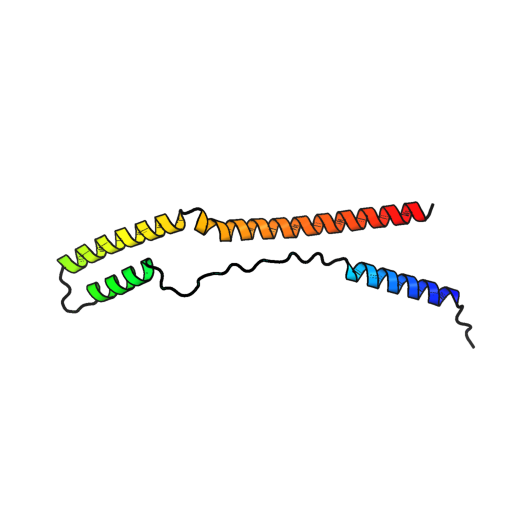OM 657 O O . PRO A 1 87 ? -7.634 -2.967 0.144 1.00 63.25 87 PRO A O 1
ATOM 660 N N . SER A 1 88 ? -7.284 -4.400 -1.566 1.00 64.44 88 SER A N 1
ATOM 661 C CA . SER A 1 88 ? -6.565 -5.452 -0.832 1.00 64.44 88 SER A CA 1
ATOM 662 C C . SER A 1 88 ? -5.393 -4.921 -0.001 1.00 64.44 88 SER A C 1
ATOM 664 O O . SER A 1 88 ? -5.161 -5.402 1.104 1.00 64.44 88 SER A O 1
ATOM 666 N N . ASN A 1 89 ? -4.699 -3.888 -0.482 1.00 62.44 89 ASN A N 1
ATOM 667 C CA . ASN A 1 89 ? -3.534 -3.306 0.191 1.00 62.44 89 ASN A CA 1
ATOM 668 C C . ASN A 1 89 ? -3.920 -2.208 1.191 1.00 62.44 89 ASN A C 1
ATOM 670 O O . ASN A 1 89 ? -3.127 -1.834 2.053 1.00 62.44 89 ASN A O 1
ATOM 674 N N . ARG A 1 90 ? -5.175 -1.747 1.138 1.00 64.12 90 ARG A N 1
ATOM 675 C CA . ARG A 1 90 ? -5.802 -0.895 2.157 1.00 64.12 90 ARG A CA 1
ATOM 676 C C . ARG A 1 90 ? -6.449 -1.710 3.268 1.00 64.12 90 ARG A C 1
ATOM 678 O O . ARG A 1 90 ? -6.652 -1.170 4.349 1.00 64.12 90 ARG A O 1
ATOM 685 N N . VAL A 1 91 ? -6.737 -2.994 3.040 1.00 65.12 91 VAL A N 1
ATOM 686 C CA . VAL A 1 91 ? -7.344 -3.879 4.046 1.00 65.12 91 VAL A CA 1
ATOM 687 C C . VAL A 1 91 ? -6.516 -3.958 5.336 1.00 65.12 91 VAL A C 1
ATOM 689 O O . VAL A 1 91 ? -7.126 -3.866 6.395 1.00 65.12 91 VAL A O 1
ATOM 692 N N . PRO A 1 92 ? -5.171 -4.074 5.330 1.00 68.81 92 PRO A N 1
ATOM 693 C CA . PRO A 1 92 ? -4.391 -4.057 6.570 1.00 68.81 92 PRO A CA 1
ATOM 694 C C . PRO A 1 92 ? -4.541 -2.739 7.342 1.00 68.81 92 PRO A C 1
ATOM 696 O O . PRO A 1 92 ? -4.693 -2.750 8.561 1.00 68.81 92 PRO A O 1
ATOM 699 N N . LEU A 1 93 ? -4.557 -1.605 6.632 1.00 69.75 93 LEU 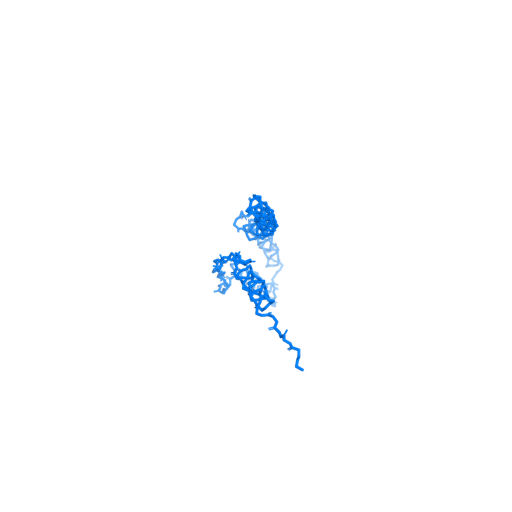A N 1
ATOM 700 C CA . LEU A 1 93 ? -4.700 -0.277 7.231 1.00 69.75 93 LEU A CA 1
ATOM 701 C C . LEU A 1 93 ? -6.119 -0.049 7.780 1.00 69.75 93 LEU A C 1
ATOM 703 O O . LEU A 1 93 ? -6.286 0.439 8.894 1.00 69.75 93 LEU A O 1
ATOM 707 N N . GLN A 1 94 ? -7.139 -0.450 7.018 1.00 73.62 94 GLN A N 1
ATOM 708 C CA . GLN A 1 94 ? -8.539 -0.429 7.445 1.00 73.62 94 GLN A CA 1
ATOM 709 C C . GLN A 1 94 ? -8.763 -1.350 8.642 1.00 73.62 94 GLN A C 1
ATOM 711 O O . GLN A 1 94 ? -9.412 -0.947 9.596 1.00 73.62 94 GLN A O 1
ATOM 716 N N . ARG A 1 95 ? -8.191 -2.559 8.633 1.00 75.62 95 ARG A N 1
ATOM 717 C CA . ARG A 1 95 ? -8.264 -3.485 9.769 1.00 75.62 95 ARG A CA 1
ATOM 718 C C . ARG A 1 95 ? -7.618 -2.904 11.013 1.00 75.62 95 ARG A C 1
ATOM 720 O O . ARG A 1 95 ? -8.207 -3.029 12.071 1.00 75.62 95 ARG A O 1
ATOM 727 N N . LYS A 1 96 ? -6.469 -2.232 10.891 1.00 80.25 96 LYS A N 1
ATOM 728 C CA . LYS A 1 96 ? -5.836 -1.553 12.028 1.00 80.25 96 LYS A CA 1
ATOM 729 C C . LYS A 1 96 ? -6.755 -0.487 12.633 1.00 80.25 96 LYS A C 1
ATOM 731 O O . LYS A 1 96 ? -6.949 -0.471 13.838 1.00 80.25 96 LYS A O 1
ATOM 736 N N . MET A 1 97 ? -7.358 0.354 11.794 1.00 80.25 97 MET A N 1
ATOM 737 C CA . MET A 1 97 ? -8.316 1.373 12.240 1.00 80.25 97 MET A CA 1
ATOM 738 C C . MET A 1 97 ? -9.560 0.754 12.892 1.00 80.25 97 MET A C 1
ATOM 740 O O . MET A 1 97 ? -10.041 1.247 13.906 1.00 80.25 97 MET A O 1
ATOM 744 N N . VAL A 1 98 ? -10.069 -0.340 12.321 1.00 82.88 98 VAL A N 1
ATOM 745 C CA . VAL A 1 98 ? -11.208 -1.086 12.869 1.00 82.88 98 VAL A CA 1
ATOM 746 C C . VAL A 1 98 ? -10.849 -1.733 14.208 1.00 82.88 98 VAL A C 1
ATOM 748 O O . VAL A 1 98 ? -11.660 -1.676 15.122 1.00 82.88 98 VAL A O 1
ATOM 751 N N . GLU A 1 99 ? -9.652 -2.301 14.359 1.00 84.06 99 GLU A N 1
ATOM 752 C CA . GLU A 1 99 ? -9.193 -2.889 15.623 1.00 84.06 99 GLU A CA 1
ATOM 753 C C . GLU A 1 99 ? -9.068 -1.822 16.720 1.00 84.06 99 GLU A C 1
ATOM 755 O O . GLU A 1 99 ? -9.592 -2.008 17.812 1.00 84.06 99 GLU A O 1
ATOM 760 N N . GLU A 1 100 ? -8.480 -0.661 16.406 1.00 85.88 100 GLU A N 1
ATOM 761 C CA . GLU A 1 100 ? -8.379 0.468 17.344 1.00 85.88 100 GLU A CA 1
ATOM 762 C C . GLU A 1 100 ? -9.759 0.972 17.809 1.00 85.88 100 GLU A C 1
ATOM 764 O O . GLU A 1 100 ? -9.933 1.337 18.974 1.00 85.88 100 GLU A O 1
ATOM 769 N N . GLU A 1 101 ? -10.755 0.990 16.922 1.00 87.88 101 GLU A N 1
ATOM 770 C CA . GLU A 1 101 ? -12.130 1.370 17.269 1.00 87.88 101 GLU A CA 1
ATOM 771 C C . GLU A 1 101 ? -12.837 0.295 18.110 1.00 87.88 101 GLU A C 1
ATOM 773 O O . GLU A 1 101 ? -13.597 0.597 19.036 1.00 87.88 101 GLU A O 1
ATOM 778 N N . LEU A 1 102 ? -12.573 -0.978 17.821 1.00 87.81 102 LEU A N 1
ATOM 779 C CA . LEU A 1 102 ? -13.115 -2.097 18.584 1.00 87.81 102 LEU A CA 1
ATOM 780 C C . LEU A 1 102 ? -12.530 -2.161 19.999 1.00 87.81 102 LEU A C 1
ATOM 782 O O . LEU A 1 102 ? -13.283 -2.438 20.932 1.00 87.81 102 LEU A O 1
ATOM 786 N N . ASP A 1 103 ? -11.248 -1.837 20.176 1.00 86.25 103 ASP A N 1
ATOM 787 C CA . ASP A 1 103 ? -10.617 -1.705 21.496 1.00 86.25 103 ASP A CA 1
ATOM 788 C C . ASP A 1 103 ? -11.297 -0.613 22.331 1.00 86.25 103 ASP A C 1
ATOM 790 O O . ASP A 1 103 ? -11.614 -0.814 23.505 1.00 86.25 103 ASP A O 1
ATOM 794 N N . ARG A 1 104 ? -11.604 0.540 21.723 1.00 88.62 104 ARG A N 1
ATOM 795 C CA . ARG A 1 104 ? -12.358 1.615 22.394 1.00 88.62 104 ARG A CA 1
ATOM 796 C C . ARG A 1 104 ? -13.778 1.187 22.744 1.00 88.62 104 ARG A C 1
ATOM 798 O O . ARG A 1 104 ? -14.264 1.497 23.831 1.00 88.62 104 ARG A O 1
ATOM 805 N N . SER A 1 105 ? -14.433 0.464 21.839 1.00 88.44 105 SER A N 1
ATOM 806 C CA . SER A 1 105 ? -15.776 -0.075 22.065 1.00 88.44 105 SER A CA 1
ATOM 807 C C . SER A 1 105 ? -15.799 -1.063 23.232 1.00 88.44 105 SER A C 1
ATOM 809 O O . SER A 1 105 ? -16.750 -1.060 24.011 1.00 88.44 105 SER A O 1
ATOM 811 N N . LEU A 1 106 ? -14.747 -1.871 23.395 1.00 87.00 106 LEU A N 1
ATOM 812 C CA . LEU A 1 106 ? -14.630 -2.819 24.501 1.00 87.00 106 LEU A CA 1
ATOM 813 C C . LEU A 1 106 ? -14.606 -2.106 25.859 1.00 87.00 106 LEU A C 1
ATOM 815 O O . LEU A 1 106 ? -15.353 -2.491 26.752 1.00 87.00 106 LEU A O 1
ATOM 819 N N . VAL A 1 107 ? -13.860 -1.002 25.979 1.00 90.12 107 VAL A N 1
ATOM 820 C CA . VAL A 1 107 ? -13.832 -0.187 27.209 1.00 90.12 107 VAL A CA 1
ATOM 821 C C . VAL A 1 107 ? -15.231 0.311 27.593 1.00 90.12 107 VAL A C 1
ATOM 823 O O . VAL A 1 107 ? -15.582 0.348 28.773 1.00 90.12 107 VAL A O 1
ATOM 826 N N . LEU A 1 108 ? -16.053 0.686 26.607 1.00 91.19 108 LEU A N 1
ATOM 827 C CA . LEU A 1 108 ? -17.437 1.098 26.860 1.00 91.19 108 LEU A CA 1
ATOM 828 C C . LEU A 1 108 ? -18.304 -0.070 27.338 1.00 91.19 108 LEU A C 1
ATOM 830 O O . LEU A 1 108 ? -19.114 0.114 28.245 1.00 91.19 108 LEU A O 1
ATOM 834 N N . VAL A 1 109 ? -18.131 -1.261 26.757 1.00 91.56 109 VAL A N 1
ATOM 835 C CA . VAL A 1 109 ? -18.837 -2.476 27.194 1.00 91.56 109 VAL A CA 1
ATOM 836 C C . VAL A 1 109 ? -18.471 -2.822 28.637 1.00 91.56 109 VAL A C 1
ATOM 838 O O . VAL A 1 109 ? -19.371 -3.067 29.440 1.00 91.56 109 VAL A O 1
ATOM 841 N N . ASP A 1 110 ? -17.188 -2.757 28.993 1.00 89.94 110 ASP A N 1
ATOM 842 C CA . ASP A 1 110 ? -16.718 -3.007 30.359 1.00 89.94 110 ASP A CA 1
ATOM 843 C C . ASP A 1 110 ? -17.323 -2.005 31.355 1.00 89.94 110 ASP A C 1
ATOM 845 O O . ASP A 1 110 ? -17.800 -2.389 32.426 1.00 89.94 110 ASP A O 1
ATOM 849 N N . LEU A 1 111 ? -17.384 -0.719 30.986 1.00 90.31 111 LEU A N 1
ATOM 850 C CA . LEU A 1 111 ? -18.024 0.315 31.802 1.00 90.31 111 LEU A CA 1
ATOM 851 C C . LEU A 1 111 ? -19.528 0.061 31.978 1.00 90.31 111 LEU A C 1
ATOM 853 O O . LEU A 1 111 ? -20.052 0.187 33.086 1.00 90.31 111 LEU A O 1
ATOM 857 N N . CYS A 1 112 ? -20.231 -0.302 30.903 1.00 91.81 112 CYS A N 1
ATOM 858 C CA . CYS A 1 112 ? -21.651 -0.639 30.966 1.00 91.81 112 CYS A CA 1
ATOM 859 C C . CYS A 1 112 ? -21.907 -1.851 31.867 1.00 91.81 112 CYS A C 1
ATOM 861 O O . CYS A 1 112 ? -22.853 -1.818 32.656 1.00 91.81 112 CYS A O 1
ATOM 863 N N . ASN A 1 113 ? -21.064 -2.883 31.791 1.00 89.81 113 ASN A N 1
ATOM 864 C CA . ASN A 1 113 ? -21.152 -4.038 32.679 1.00 89.81 113 ASN A CA 1
ATOM 865 C C . ASN A 1 113 ? -20.943 -3.628 34.141 1.00 89.81 113 ASN A C 1
ATOM 867 O O . ASN A 1 113 ? -21.793 -3.936 34.973 1.00 89.81 113 ASN A O 1
ATOM 871 N N . ALA A 1 114 ? -19.909 -2.839 34.449 1.00 89.19 114 ALA A N 1
ATOM 872 C CA . ALA A 1 114 ? -19.667 -2.349 35.810 1.00 89.19 114 ALA A CA 1
ATOM 873 C C . ALA A 1 114 ? -20.852 -1.529 36.364 1.00 89.19 114 ALA A C 1
ATOM 875 O O . ALA A 1 114 ? -21.244 -1.656 37.529 1.00 89.19 114 ALA A O 1
ATOM 876 N N . MET A 1 115 ? -21.480 -0.702 35.521 1.00 93.69 115 MET A N 1
ATOM 877 C CA . MET A 1 115 ? -22.693 0.030 35.897 1.00 93.69 115 MET A CA 1
ATOM 878 C C . MET A 1 115 ? -23.873 -0.907 36.176 1.00 93.69 115 MET A C 1
ATOM 880 O O . MET A 1 115 ? -24.589 -0.709 37.157 1.00 93.69 115 MET A O 1
ATOM 884 N N . GLN A 1 116 ? -24.085 -1.928 35.345 1.00 93.44 116 GLN A N 1
ATOM 885 C CA . GLN A 1 116 ? -25.148 -2.911 35.569 1.00 93.44 116 GLN A CA 1
ATOM 886 C C . GLN A 1 116 ? -24.926 -3.712 36.856 1.00 93.44 116 GLN A C 1
ATOM 888 O O . GLN A 1 116 ? -25.881 -3.923 37.603 1.00 93.44 116 GLN A O 1
ATOM 893 N N . GLU A 1 117 ? -23.683 -4.103 37.137 1.00 89.12 117 GLU A N 1
ATOM 894 C CA . GLU A 1 117 ? -23.296 -4.813 38.359 1.00 89.12 117 GLU A CA 1
ATOM 895 C C . GLU A 1 117 ? -23.591 -3.975 39.607 1.00 89.12 117 GLU A C 1
ATOM 897 O O . GLU A 1 117 ? -24.316 -4.426 40.493 1.00 89.12 117 GLU A O 1
ATOM 902 N N . SER A 1 118 ? -23.141 -2.717 39.642 1.00 90.00 118 SER A N 1
ATOM 903 C CA . SER A 1 118 ? -23.410 -1.820 40.780 1.00 90.00 118 SER A CA 1
ATOM 904 C C . SER A 1 118 ? -24.908 -1.572 41.014 1.00 90.00 118 SER A C 1
ATOM 906 O O . SER A 1 118 ? -25.373 -1.509 42.154 1.00 90.00 118 SER A O 1
ATOM 908 N N . LEU A 1 119 ? -25.700 -1.478 39.941 1.00 91.50 119 LEU A N 1
ATOM 909 C CA . LEU A 1 119 ? -27.151 -1.330 40.037 1.00 91.50 119 LEU A CA 1
ATOM 910 C C . LEU A 1 119 ? -27.802 -2.616 40.571 1.00 91.50 119 LEU A C 1
ATOM 912 O O . LEU A 1 119 ? -28.711 -2.553 41.402 1.00 91.50 119 LEU A O 1
ATOM 916 N N . ALA A 1 120 ? -27.328 -3.782 40.130 1.00 90.44 120 ALA A N 1
ATOM 917 C CA . ALA A 1 120 ? -27.783 -5.071 40.640 1.00 90.44 120 ALA A CA 1
ATOM 918 C C . ALA A 1 120 ? -27.473 -5.236 42.139 1.00 90.44 120 ALA A C 1
ATOM 920 O O . ALA A 1 120 ? -28.350 -5.673 42.886 1.00 90.44 120 ALA A O 1
ATOM 921 N N . GLU A 1 121 ? -26.287 -4.822 42.594 1.00 88.25 121 GLU A N 1
ATOM 922 C CA . GLU A 1 121 ? -25.909 -4.825 44.015 1.00 88.25 121 GLU A CA 1
ATOM 923 C C . GLU A 1 121 ? -26.814 -3.921 44.861 1.00 88.25 121 GLU A C 1
ATOM 925 O O . GLU A 1 121 ? -27.303 -4.336 45.916 1.00 88.25 121 GLU A O 1
ATOM 930 N N . LEU A 1 122 ? -27.101 -2.705 44.383 1.00 92.12 122 LEU A N 1
ATOM 931 C CA . LEU A 1 122 ? -28.016 -1.788 45.066 1.00 92.12 122 LEU A CA 1
ATOM 932 C C . LEU A 1 122 ? -29.417 -2.396 45.197 1.00 92.12 122 LEU A C 1
ATOM 934 O O . LEU A 1 122 ? -30.012 -2.340 46.270 1.00 92.12 122 LEU A O 1
ATOM 938 N N . LYS A 1 123 ? -29.930 -3.013 44.126 1.00 88.56 123 LYS A N 1
ATOM 939 C CA . LYS A 1 123 ? -31.235 -3.692 44.141 1.00 88.56 123 LYS A CA 1
ATOM 940 C C . LYS A 1 123 ? -31.281 -4.884 45.090 1.00 88.56 123 LYS A C 1
ATOM 942 O O . LYS A 1 123 ? -32.341 -5.152 45.633 1.00 88.56 123 LYS A O 1
ATOM 947 N N . ALA A 1 124 ? -30.174 -5.602 45.262 1.00 87.50 124 ALA A N 1
ATOM 948 C CA . ALA A 1 124 ? -30.085 -6.717 46.203 1.00 87.50 124 ALA A CA 1
ATOM 949 C C . ALA A 1 124 ? -29.967 -6.258 47.669 1.00 87.50 124 ALA A C 1
ATOM 951 O O . ALA A 1 124 ? -30.147 -7.062 48.580 1.00 87.50 124 ALA A O 1
ATOM 952 N N . SER A 1 125 ? -29.647 -4.979 47.892 1.00 79.19 125 SER A N 1
ATOM 953 C CA . SER A 1 125 ? -29.486 -4.371 49.218 1.00 79.19 125 SER A CA 1
ATOM 954 C C . SER A 1 125 ? -30.770 -3.715 49.755 1.00 79.19 125 SER A C 1
ATOM 956 O O . SER A 1 125 ? -30.748 -3.167 50.858 1.00 79.19 125 SER A O 1
ATOM 958 N N . ILE A 1 126 ? -31.860 -3.748 48.980 1.00 59.38 126 ILE A N 1
ATOM 959 C CA . ILE A 1 126 ? -33.213 -3.280 49.330 1.00 59.38 126 ILE A CA 1
ATOM 960 C C . ILE A 1 126 ? -34.088 -4.502 49.609 1.00 59.38 126 ILE A C 1
ATOM 962 O O . ILE A 1 126 ? -34.842 -4.457 50.606 1.00 59.38 126 ILE A O 1
#

Sequence (126 aa):
CPSFSLPSLQKEILHHQLSSSIRNMACHQRSASLPLIPHSTESKVEVELQGLQTRISSPSATIDTMCGGLRSLGDIYSSIEEIMSLPSNRVPLQRKMVEEELDRSLVLVDLCNAMQESLAELKASI

pLDDT: mean 74.9, std 19.64, range [33.03, 96.19]